Protein AF-A0A1I7KH59-F1 (afdb_monomer_lite)

Structure (mmCIF, N/CA/C/O backbone):
data_AF-A0A1I7KH59-F1
#
_entry.id   AF-A0A1I7KH59-F1
#
loop_
_atom_site.group_PDB
_atom_site.id
_atom_site.type_symbol
_atom_site.label_atom_id
_atom_site.label_alt_id
_atom_site.label_comp_id
_atom_site.label_asym_id
_atom_site.label_entity_id
_atom_site.label_seq_id
_atom_site.pdbx_PDB_ins_code
_atom_site.Cartn_x
_atom_site.Cartn_y
_atom_site.Cartn_z
_atom_site.occupancy
_atom_site.B_iso_or_equiv
_atom_site.auth_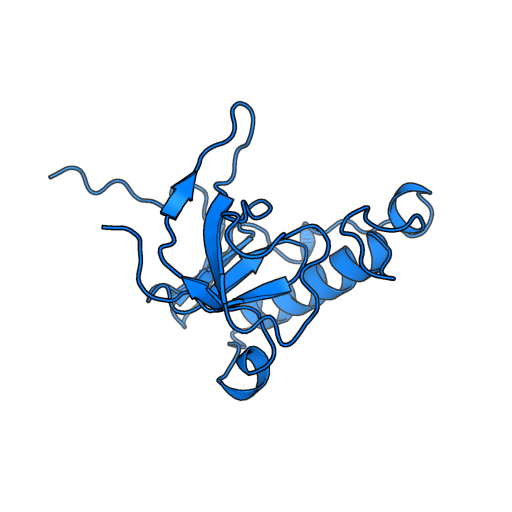seq_id
_atom_site.auth_comp_id
_atom_site.auth_asym_id
_atom_site.auth_atom_id
_atom_site.pdbx_PDB_model_num
ATOM 1 N N . MET A 1 1 ? -24.786 10.070 11.192 1.00 37.62 1 MET A N 1
ATOM 2 C CA . MET A 1 1 ? -23.402 9.566 11.230 1.00 37.62 1 MET A CA 1
ATOM 3 C C . MET A 1 1 ? -22.983 9.495 9.778 1.00 37.62 1 MET A C 1
ATOM 5 O O . MET A 1 1 ? -23.614 8.753 9.042 1.00 37.62 1 MET A O 1
ATOM 9 N N . PHE A 1 2 ? -22.111 10.393 9.323 1.00 35.44 2 PHE A N 1
ATOM 10 C CA . PHE A 1 2 ? -21.611 10.327 7.952 1.00 35.44 2 PHE A CA 1
ATOM 11 C C . PHE A 1 2 ? -20.592 9.189 7.934 1.00 35.44 2 PHE A C 1
ATOM 13 O O . PHE A 1 2 ? -19.529 9.328 8.532 1.00 35.44 2 PHE A O 1
ATOM 20 N N . GLU A 1 3 ? -20.952 8.048 7.349 1.00 43.06 3 GLU A N 1
ATOM 21 C CA . GLU A 1 3 ? -19.954 7.084 6.890 1.00 43.06 3 GLU A CA 1
ATOM 22 C C . GLU A 1 3 ? -19.151 7.808 5.815 1.00 43.06 3 GLU A C 1
ATOM 24 O O . GLU A 1 3 ? -19.610 7.985 4.689 1.00 43.06 3 GLU A O 1
ATOM 29 N N . ILE A 1 4 ? -17.991 8.334 6.198 1.00 56.25 4 ILE A N 1
ATOM 30 C CA . ILE A 1 4 ? -16.982 8.713 5.223 1.00 56.25 4 ILE A CA 1
ATOM 31 C C . ILE A 1 4 ? -16.537 7.385 4.621 1.00 56.25 4 ILE A C 1
ATOM 33 O O . ILE A 1 4 ? -15.899 6.585 5.307 1.00 56.25 4 ILE A O 1
ATOM 37 N N . ASP A 1 5 ? -16.927 7.126 3.375 1.00 68.69 5 ASP A N 1
ATOM 38 C CA . ASP A 1 5 ? -16.369 6.017 2.613 1.00 68.69 5 ASP A CA 1
ATOM 39 C C . ASP A 1 5 ? -14.890 6.351 2.384 1.00 68.69 5 ASP A C 1
ATOM 41 O O . ASP A 1 5 ? -14.518 7.093 1.478 1.00 68.69 5 ASP A O 1
ATOM 45 N N . LEU A 1 6 ? -14.022 5.826 3.253 1.00 66.50 6 LEU A N 1
ATOM 46 C CA . LEU A 1 6 ? -12.568 6.002 3.166 1.00 66.50 6 LEU A CA 1
ATOM 47 C C . LEU A 1 6 ? -12.002 5.510 1.817 1.00 66.50 6 LEU A C 1
ATOM 49 O O . LEU A 1 6 ? -10.843 5.773 1.493 1.00 66.50 6 LEU A O 1
ATOM 53 N N . PHE A 1 7 ? -12.815 4.816 1.016 1.00 69.94 7 PHE A N 1
ATOM 54 C CA . PHE A 1 7 ? -12.447 4.151 -0.219 1.00 69.94 7 PHE A CA 1
ATOM 55 C C . PHE A 1 7 ? -13.235 4.647 -1.438 1.00 69.94 7 PHE A C 1
ATOM 57 O O . PHE A 1 7 ? -13.380 3.890 -2.403 1.00 69.94 7 PHE A O 1
ATOM 64 N N . GLU A 1 8 ? -13.701 5.901 -1.451 1.00 75.00 8 GLU A N 1
ATOM 65 C CA . GLU A 1 8 ? -14.423 6.523 -2.584 1.00 75.00 8 GLU A CA 1
ATOM 66 C C . GLU A 1 8 ? -13.721 6.368 -3.951 1.00 75.00 8 GLU A C 1
ATOM 68 O O . GLU A 1 8 ? -14.360 6.429 -5.002 1.00 75.00 8 GLU A O 1
ATOM 73 N N . HIS A 1 9 ? -12.405 6.143 -3.964 1.00 81.62 9 HIS A N 1
ATOM 74 C CA . HIS A 1 9 ? -11.604 5.975 -5.179 1.00 81.62 9 HIS A CA 1
ATOM 75 C C . HIS A 1 9 ? -11.231 4.523 -5.513 1.00 81.62 9 HIS A C 1
ATOM 77 O O . HIS A 1 9 ? -10.396 4.300 -6.391 1.00 81.62 9 HIS A O 1
ATOM 83 N N . ARG A 1 10 ? -11.815 3.522 -4.839 1.00 90.06 10 ARG A N 1
ATOM 84 C CA . ARG A 1 10 ? -11.551 2.110 -5.160 1.00 90.06 10 ARG A CA 1
ATOM 85 C C . ARG A 1 10 ? -12.045 1.774 -6.568 1.00 90.06 10 ARG A C 1
ATOM 87 O O . ARG A 1 10 ? -13.165 2.103 -6.948 1.00 90.06 10 ARG A O 1
ATOM 94 N N . LEU A 1 11 ? -11.215 1.072 -7.327 1.00 93.62 11 LEU A N 1
ATOM 95 C CA . LEU A 1 11 ? -11.540 0.577 -8.664 1.00 93.62 11 LEU A CA 1
ATOM 96 C C . LEU A 1 11 ? -12.188 -0.809 -8.609 1.00 93.62 11 LEU A C 1
AT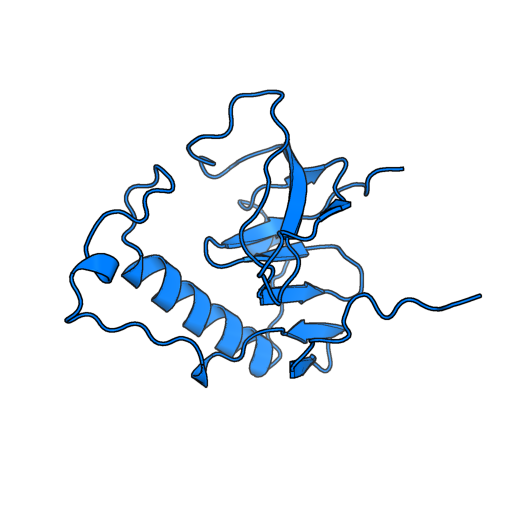OM 98 O O . LEU A 1 11 ? -13.030 -1.134 -9.443 1.00 93.62 11 LEU A O 1
ATOM 102 N N . LYS A 1 12 ? -11.793 -1.634 -7.633 1.00 95.06 12 LYS A N 1
ATOM 103 C CA . LYS A 1 12 ? -12.290 -3.004 -7.464 1.00 95.06 12 LYS A CA 1
ATOM 104 C C . LYS A 1 12 ? -12.220 -3.423 -5.997 1.00 95.06 12 LYS A C 1
ATOM 106 O O . LYS A 1 12 ? -11.253 -3.103 -5.314 1.00 95.06 12 LYS A O 1
ATOM 111 N N . THR A 1 13 ? -13.212 -4.190 -5.551 1.00 95.88 13 THR A N 1
ATOM 112 C CA . THR A 1 13 ? -13.127 -4.993 -4.325 1.00 95.88 13 THR A CA 1
ATOM 113 C C . THR A 1 13 ? -13.124 -6.465 -4.718 1.00 95.88 13 THR A C 1
ATOM 115 O O . THR A 1 13 ? -13.958 -6.894 -5.519 1.00 95.88 13 THR A O 1
ATOM 118 N N . THR A 1 14 ? -12.156 -7.233 -4.224 1.00 95.88 14 THR A N 1
ATOM 119 C CA . THR A 1 14 ? -12.065 -8.674 -4.499 1.00 95.88 14 THR A CA 1
ATOM 120 C C . THR A 1 14 ? -13.037 -9.453 -3.611 1.00 95.88 14 THR A C 1
ATOM 122 O O . THR A 1 14 ? -13.512 -8.948 -2.598 1.00 95.88 14 THR A O 1
ATOM 125 N N . ALA A 1 15 ? -13.312 -10.717 -3.949 1.00 94.38 15 ALA A N 1
ATOM 126 C CA . ALA A 1 15 ? -14.175 -11.579 -3.133 1.00 94.38 15 ALA A CA 1
ATOM 127 C C . ALA A 1 15 ? -13.630 -11.843 -1.714 1.00 94.38 15 ALA A C 1
ATOM 129 O O . ALA A 1 15 ? -14.361 -12.346 -0.868 1.00 94.38 15 ALA A O 1
ATOM 130 N N . ARG A 1 16 ? -12.351 -11.529 -1.470 1.00 93.81 16 ARG A N 1
ATOM 131 C CA . ARG A 1 16 ? -11.694 -11.656 -0.166 1.00 93.81 16 ARG A CA 1
ATOM 132 C C . ARG A 1 16 ? -11.635 -10.347 0.624 1.00 93.81 16 ARG A C 1
ATOM 134 O O . ARG A 1 16 ? -11.016 -10.350 1.668 1.00 93.81 16 ARG A O 1
ATOM 141 N N . GLY A 1 17 ? -12.219 -9.253 0.127 1.00 94.44 17 GLY A N 1
ATOM 142 C CA . GLY A 1 17 ? -12.204 -7.968 0.838 1.00 94.44 17 GLY A CA 1
ATOM 143 C C . GLY A 1 17 ? -11.030 -7.050 0.488 1.00 94.44 17 GLY A C 1
ATOM 144 O O . GLY A 1 17 ? -10.899 -5.977 1.056 1.00 94.44 17 GLY A O 1
ATOM 145 N N . VAL A 1 18 ? -10.193 -7.387 -0.503 1.00 96.19 18 VAL A N 1
ATOM 146 C CA . VAL A 1 18 ? -9.118 -6.469 -0.927 1.00 96.19 18 VAL A CA 1
ATOM 147 C C . VAL A 1 18 ? -9.701 -5.317 -1.730 1.00 96.19 18 VAL A C 1
ATOM 149 O O . VAL A 1 18 ? -10.292 -5.540 -2.790 1.00 96.19 18 VAL A O 1
ATOM 152 N N . HIS A 1 19 ? -9.463 -4.090 -1.282 1.00 95.88 19 HIS A N 1
ATOM 153 C CA . HIS A 1 19 ? -9.763 -2.868 -2.015 1.00 95.88 19 HIS A CA 1
ATOM 154 C C . HIS A 1 19 ? -8.563 -2.467 -2.878 1.00 95.88 19 HIS A C 1
ATOM 156 O O . HIS A 1 19 ? -7.479 -2.192 -2.367 1.00 95.88 19 HIS A O 1
ATOM 162 N N . LEU A 1 20 ? -8.758 -2.423 -4.196 1.00 96.56 20 LEU A N 1
ATOM 163 C CA . LEU A 1 20 ? -7.750 -2.025 -5.178 1.00 96.56 20 LEU A CA 1
ATOM 164 C C . LEU A 1 20 ? -8.033 -0.608 -5.678 1.00 96.56 20 LEU A C 1
ATOM 166 O O . LEU A 1 20 ? -9.131 -0.324 -6.161 1.00 96.56 20 LEU A O 1
ATOM 170 N N . PHE A 1 21 ? -7.024 0.258 -5.621 1.00 95.38 21 PHE A N 1
ATOM 171 C CA . PHE A 1 21 ? -7.056 1.638 -6.132 1.00 95.38 21 PHE A CA 1
ATOM 172 C C . PHE A 1 21 ? -6.278 1.797 -7.444 1.00 95.38 21 PHE A C 1
ATOM 174 O O . PHE A 1 21 ? -6.282 2.866 -8.049 1.00 95.38 21 PHE A O 1
ATOM 181 N N . MET A 1 22 ? -5.611 0.727 -7.876 1.00 95.00 22 MET A N 1
ATOM 182 C CA . MET A 1 22 ? -4.948 0.594 -9.166 1.00 95.00 22 MET A CA 1
ATOM 183 C C . MET A 1 22 ? -5.062 -0.859 -9.626 1.00 95.00 22 MET A C 1
ATOM 185 O O . MET A 1 22 ? -4.932 -1.779 -8.819 1.00 95.00 22 MET A O 1
ATOM 189 N N . LEU A 1 23 ? -5.286 -1.066 -10.920 1.00 96.06 23 LEU A N 1
ATOM 190 C CA . LEU A 1 23 ? -5.286 -2.383 -11.552 1.00 96.06 23 LEU A CA 1
ATOM 191 C C . LEU A 1 23 ? -3.929 -2.664 -12.210 1.00 96.06 23 LEU A C 1
ATOM 193 O O . LEU A 1 23 ? -3.224 -1.761 -12.664 1.00 96.06 23 LEU A O 1
ATOM 197 N N . ALA A 1 24 ? -3.561 -3.934 -12.338 1.00 95.06 24 ALA A N 1
ATOM 198 C CA . ALA A 1 24 ? -2.308 -4.374 -12.942 1.00 95.06 24 ALA A CA 1
ATOM 199 C C . ALA A 1 24 ? -2.144 -3.883 -14.388 1.00 95.06 24 ALA A C 1
ATOM 201 O O . ALA A 1 24 ? -1.029 -3.592 -14.825 1.00 95.06 24 ALA A O 1
ATOM 202 N N . GLY A 1 25 ? -3.249 -3.763 -15.132 1.00 92.56 25 GLY A N 1
ATOM 203 C CA . GLY A 1 25 ? -3.262 -3.213 -16.492 1.00 92.56 25 GLY A CA 1
ATOM 204 C C . GLY A 1 25 ? -2.904 -1.723 -16.571 1.00 92.56 25 GLY A C 1
ATOM 205 O O . GLY A 1 25 ? -2.497 -1.248 -17.631 1.00 92.56 25 GLY A O 1
ATOM 206 N N . GLU A 1 26 ? -3.015 -0.990 -15.462 1.00 91.25 26 GLU A N 1
ATOM 207 C CA . GLU A 1 26 ? -2.702 0.441 -15.377 1.00 91.25 26 GLU A CA 1
ATOM 208 C C . GLU A 1 26 ? -1.229 0.700 -15.036 1.00 91.25 26 GLU A C 1
ATOM 210 O O . GLU A 1 26 ? -0.715 1.793 -15.287 1.00 91.25 26 GLU A O 1
ATOM 215 N N . VAL A 1 27 ? -0.517 -0.311 -14.527 1.00 89.56 27 VAL A N 1
ATOM 216 C CA . VAL A 1 27 ? 0.905 -0.205 -14.191 1.00 89.56 27 VAL A CA 1
ATOM 217 C C . VAL A 1 27 ? 1.748 -0.197 -15.467 1.00 89.56 27 VAL A C 1
ATOM 219 O O . VAL A 1 27 ? 2.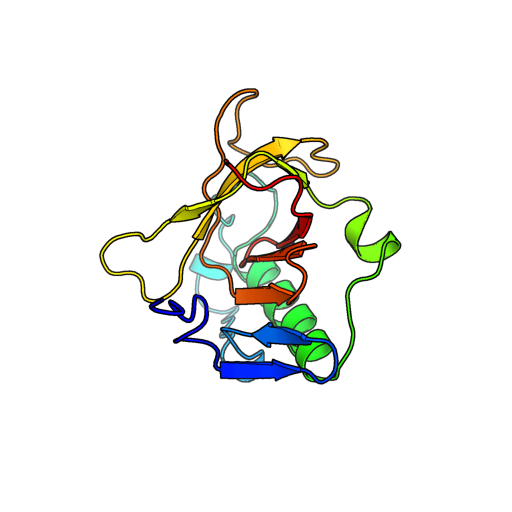066 -1.237 -16.055 1.00 89.56 27 VAL A O 1
ATOM 222 N N . ARG A 1 28 ? 2.148 1.001 -15.897 1.00 80.88 28 ARG A N 1
ATOM 223 C CA . ARG A 1 28 ? 3.015 1.203 -17.062 1.00 80.88 28 ARG A CA 1
ATOM 224 C C . ARG A 1 28 ? 4.481 1.281 -16.640 1.00 80.88 28 ARG A C 1
ATOM 226 O O . ARG A 1 28 ? 4.972 2.350 -16.297 1.00 80.88 28 ARG A O 1
ATOM 233 N N . ALA A 1 29 ? 5.187 0.155 -16.710 1.00 71.25 29 ALA A N 1
ATOM 234 C CA . ALA A 1 29 ? 6.649 0.145 -16.715 1.00 71.25 29 ALA A CA 1
ATOM 235 C C . ALA A 1 29 ? 7.141 0.234 -18.164 1.00 71.25 29 ALA A C 1
ATOM 237 O O . ALA A 1 29 ? 6.784 -0.619 -18.977 1.00 71.25 29 ALA A O 1
ATOM 238 N N . ASP A 1 30 ? 7.966 1.230 -18.484 1.00 72.25 30 ASP A N 1
ATOM 239 C CA . ASP A 1 30 ? 8.609 1.324 -19.797 1.00 72.25 30 ASP A CA 1
ATOM 240 C C . ASP A 1 30 ? 10.128 1.167 -19.648 1.00 72.25 30 ASP A C 1
ATOM 242 O O . ASP A 1 30 ? 10.813 2.128 -19.308 1.00 72.25 30 ASP A O 1
ATOM 246 N N . PRO A 1 31 ? 10.706 -0.012 -19.922 1.00 67.75 31 PRO A N 1
ATOM 247 C CA . PRO A 1 31 ? 12.141 -0.225 -19.748 1.00 67.75 31 PRO A CA 1
ATOM 248 C C . PRO A 1 31 ? 13.018 0.687 -20.628 1.00 67.75 31 PRO A C 1
ATOM 250 O O . PRO A 1 31 ? 14.218 0.806 -20.366 1.00 67.75 31 PRO A O 1
ATOM 253 N N . ALA A 1 32 ? 12.459 1.347 -21.651 1.00 71.88 32 ALA A N 1
ATOM 254 C CA . ALA A 1 32 ? 13.187 2.301 -22.480 1.00 71.88 32 ALA A CA 1
ATOM 255 C C . ALA A 1 32 ? 13.385 3.670 -21.797 1.00 71.88 32 ALA A C 1
ATOM 257 O O . ALA A 1 32 ? 14.358 4.372 -22.098 1.00 71.88 32 ALA A O 1
ATOM 258 N N . ILE A 1 33 ? 12.517 4.061 -20.855 1.00 72.75 33 ILE A N 1
ATOM 259 C CA . ILE A 1 33 ? 12.604 5.368 -20.189 1.00 72.75 33 ILE A CA 1
ATOM 260 C C . ILE A 1 33 ? 13.662 5.320 -19.075 1.00 72.75 33 ILE A C 1
ATOM 262 O O . ILE A 1 33 ? 13.656 4.452 -18.203 1.00 72.75 33 ILE A O 1
ATOM 266 N N . ARG A 1 34 ? 14.578 6.302 -19.082 1.00 71.50 34 ARG A N 1
ATOM 267 C CA . ARG A 1 34 ? 15.703 6.412 -18.130 1.00 71.50 34 ARG A CA 1
ATOM 268 C C . ARG A 1 34 ? 15.267 6.350 -16.661 1.00 71.50 34 ARG A C 1
ATOM 270 O O . ARG A 1 34 ? 15.905 5.645 -15.892 1.00 71.50 34 ARG A O 1
ATOM 277 N N . TYR A 1 35 ? 14.158 7.003 -16.314 1.00 72.56 35 TYR A N 1
ATOM 278 C CA . TYR A 1 35 ? 13.585 7.001 -14.963 1.00 72.56 35 TYR A CA 1
ATOM 279 C C . TYR A 1 35 ? 13.424 5.591 -14.368 1.00 72.56 35 TYR A C 1
ATOM 281 O O . TYR A 1 35 ? 13.650 5.398 -13.181 1.00 72.56 35 TYR A O 1
ATOM 289 N N . TRP A 1 36 ? 13.092 4.586 -15.184 1.00 74.94 36 TRP A N 1
ATOM 290 C CA . TRP A 1 36 ? 12.896 3.215 -14.702 1.00 74.94 36 TRP A CA 1
ATOM 291 C C . TRP A 1 36 ? 14.185 2.428 -14.501 1.00 74.94 36 TRP A C 1
ATOM 293 O O . TRP A 1 36 ? 14.126 1.333 -13.953 1.00 74.94 36 TRP A O 1
ATOM 303 N N . ARG A 1 37 ? 15.321 2.953 -14.965 1.00 72.25 37 ARG A N 1
ATOM 304 C CA . ARG A 1 37 ? 16.646 2.331 -14.836 1.00 72.25 37 ARG A CA 1
ATOM 305 C C . ARG A 1 37 ? 17.482 2.973 -13.738 1.00 72.25 37 ARG A C 1
ATOM 307 O O . ARG A 1 37 ? 18.395 2.331 -13.231 1.00 72.25 37 ARG A O 1
ATOM 314 N N . ASP A 1 38 ? 17.173 4.215 -13.382 1.00 74.94 38 ASP A N 1
ATOM 315 C CA . ASP A 1 38 ? 17.826 4.889 -12.270 1.00 74.94 38 ASP A CA 1
ATOM 316 C C . ASP A 1 38 ? 17.326 4.290 -10.933 1.00 74.94 38 ASP A C 1
ATOM 318 O O . ASP A 1 38 ? 16.193 3.786 -10.856 1.00 74.94 38 ASP A O 1
ATOM 322 N N . PRO A 1 39 ? 18.158 4.307 -9.872 1.00 75.81 39 PRO A N 1
ATOM 323 C CA . PRO A 1 39 ? 17.725 3.922 -8.534 1.00 75.81 39 PRO A CA 1
ATOM 324 C C . PRO A 1 39 ? 16.448 4.670 -8.149 1.00 75.81 39 PRO A C 1
ATOM 326 O O . PRO A 1 39 ? 16.330 5.868 -8.412 1.00 75.81 39 PRO A O 1
ATOM 329 N N . SER A 1 40 ? 15.498 3.991 -7.505 1.00 70.94 40 SER A N 1
ATOM 330 C CA . SER A 1 40 ? 14.164 4.554 -7.237 1.00 70.94 40 SER A CA 1
ATOM 331 C C . SER A 1 40 ? 14.162 5.764 -6.292 1.00 70.94 40 SER A C 1
ATOM 333 O O . SER A 1 40 ? 13.115 6.375 -6.077 1.00 70.94 40 SER A O 1
ATOM 335 N N . GLY A 1 41 ? 15.319 6.115 -5.720 1.00 66.75 41 GLY A N 1
ATOM 336 C CA . GLY A 1 41 ? 15.474 7.180 -4.733 1.00 66.75 41 GLY A CA 1
ATOM 337 C C . GLY A 1 41 ? 15.021 6.771 -3.331 1.00 66.75 41 GLY A C 1
ATOM 338 O O . GLY A 1 41 ? 15.220 7.527 -2.388 1.00 66.75 41 GLY A O 1
ATOM 339 N N . ASN A 1 42 ? 14.492 5.555 -3.167 1.00 65.12 42 ASN A N 1
ATOM 340 C CA . ASN A 1 42 ? 14.008 5.017 -1.894 1.00 65.12 42 ASN A CA 1
ATOM 341 C C . ASN A 1 42 ? 15.131 4.367 -1.066 1.00 65.12 42 ASN A C 1
ATOM 343 O O . ASN A 1 42 ? 14.849 3.474 -0.278 1.00 65.12 42 ASN A O 1
ATOM 347 N N . GLY A 1 43 ? 16.394 4.724 -1.337 1.00 63.12 43 GLY A N 1
ATOM 348 C CA . GLY A 1 43 ? 17.621 4.206 -0.714 1.00 63.12 43 GLY A CA 1
ATOM 349 C C . GLY A 1 43 ? 17.815 2.682 -0.736 1.00 63.12 43 GLY A C 1
ATOM 350 O O . GLY A 1 43 ? 18.678 2.177 -0.028 1.00 63.12 43 GLY A O 1
ATOM 351 N N . ASN A 1 44 ? 17.043 1.945 -1.541 1.00 66.81 44 ASN A N 1
ATOM 352 C CA . ASN A 1 44 ? 17.271 0.528 -1.815 1.00 66.81 44 ASN A CA 1
ATOM 353 C C . ASN A 1 44 ? 18.117 0.381 -3.097 1.00 66.81 44 ASN A C 1
ATOM 355 O O . ASN A 1 44 ? 18.232 1.313 -3.894 1.00 66.81 44 ASN A O 1
ATOM 359 N N . SER A 1 45 ? 18.698 -0.795 -3.340 1.00 73.38 45 SER A N 1
ATOM 360 C CA . SER A 1 45 ? 19.439 -1.069 -4.587 1.00 73.38 45 SER A CA 1
ATOM 361 C C . SER A 1 45 ? 18.527 -1.317 -5.801 1.00 73.38 45 SER A C 1
ATOM 363 O O . SER A 1 45 ? 18.980 -1.881 -6.796 1.00 73.38 45 SER A O 1
ATOM 365 N N . ARG A 1 46 ? 17.235 -0.966 -5.723 1.00 81.94 46 ARG A N 1
ATOM 366 C CA . ARG A 1 46 ? 16.244 -1.272 -6.759 1.00 81.94 46 ARG A CA 1
ATOM 367 C C . ARG A 1 46 ? 16.028 -0.088 -7.686 1.00 81.94 46 ARG A C 1
ATOM 369 O O . ARG A 1 46 ? 16.094 1.076 -7.291 1.00 81.94 46 ARG A O 1
ATOM 376 N N . THR A 1 47 ? 15.695 -0.406 -8.929 1.00 86.31 47 THR A N 1
ATOM 377 C CA . THR A 1 47 ? 15.241 0.594 -9.891 1.00 86.31 47 THR A CA 1
ATOM 378 C C . THR A 1 47 ? 13.737 0.826 -9.756 1.00 86.31 47 THR A C 1
ATOM 380 O O . THR A 1 47 ? 12.997 -0.047 -9.289 1.00 86.31 47 THR A O 1
ATOM 383 N N . ALA A 1 48 ? 13.246 1.978 -10.220 1.00 83.44 48 ALA A N 1
ATOM 384 C CA . ALA A 1 48 ? 11.801 2.207 -10.288 1.00 83.44 48 ALA A CA 1
ATOM 385 C C . ALA A 1 48 ? 11.098 1.178 -11.203 1.00 83.44 48 ALA A C 1
ATOM 387 O O . ALA A 1 48 ? 9.934 0.840 -10.983 1.00 83.44 48 ALA A O 1
ATOM 388 N N . GLY A 1 49 ? 11.794 0.655 -12.222 1.00 86.50 49 GLY A N 1
ATOM 389 C CA . GLY A 1 49 ? 11.270 -0.384 -13.109 1.00 86.50 49 GLY A CA 1
ATOM 390 C C . GLY A 1 49 ? 11.061 -1.725 -12.406 1.00 86.50 49 GLY A C 1
ATOM 391 O O . GLY A 1 49 ? 10.077 -2.413 -12.684 1.00 86.50 49 GLY A O 1
ATOM 392 N N . ASP A 1 50 ? 11.938 -2.086 -11.468 1.00 87.75 50 ASP A N 1
ATOM 393 C CA . ASP A 1 50 ? 11.771 -3.296 -10.654 1.00 87.75 50 ASP A CA 1
ATOM 394 C C . ASP A 1 50 ? 10.585 -3.164 -9.695 1.00 87.75 50 ASP A C 1
ATOM 396 O O . ASP A 1 50 ? 9.809 -4.107 -9.550 1.00 87.75 50 ASP A O 1
ATOM 400 N N . GLU A 1 51 ? 10.415 -1.993 -9.074 1.00 88.19 51 GLU A N 1
ATOM 401 C CA . GLU A 1 51 ? 9.269 -1.699 -8.202 1.00 88.19 51 GLU A CA 1
ATOM 402 C C . GLU A 1 51 ? 7.940 -1.789 -8.973 1.00 88.19 51 GLU A C 1
ATOM 404 O O . GLU A 1 51 ? 7.007 -2.447 -8.518 1.00 88.19 51 GLU A O 1
ATOM 409 N N . MET A 1 52 ? 7.861 -1.220 -10.183 1.00 89.94 52 MET A N 1
ATOM 410 C CA . MET A 1 52 ? 6.663 -1.344 -11.029 1.00 89.94 52 MET A CA 1
ATOM 411 C C . MET A 1 52 ? 6.371 -2.775 -11.460 1.00 89.94 52 MET A C 1
ATOM 413 O O . MET A 1 52 ? 5.208 -3.163 -11.553 1.00 89.94 52 MET A O 1
ATOM 417 N N . ARG A 1 53 ? 7.405 -3.562 -11.767 1.00 91.12 53 ARG A N 1
ATOM 418 C CA . ARG A 1 53 ? 7.221 -4.954 -12.189 1.00 91.12 53 ARG A CA 1
ATOM 419 C C . ARG A 1 53 ? 6.617 -5.789 -11.065 1.00 91.12 53 ARG A C 1
ATOM 421 O O . ARG A 1 53 ? 5.665 -6.526 -11.310 1.00 91.12 53 ARG A O 1
ATOM 428 N N . ASP A 1 54 ? 7.141 -5.636 -9.851 1.00 92.44 54 ASP A N 1
ATOM 429 C CA . ASP A 1 54 ? 6.600 -6.296 -8.663 1.00 92.44 54 ASP A CA 1
ATOM 430 C C . ASP A 1 54 ? 5.192 -5.805 -8.343 1.00 92.44 54 ASP A C 1
ATOM 432 O O . ASP A 1 54 ? 4.308 -6.619 -8.107 1.00 92.44 54 ASP A O 1
ATOM 436 N N . LEU A 1 55 ? 4.959 -4.490 -8.385 1.00 94.25 55 LEU A N 1
ATOM 437 C CA . LEU A 1 55 ? 3.629 -3.920 -8.200 1.00 94.25 55 LEU A CA 1
ATOM 438 C C . LEU A 1 55 ? 2.622 -4.525 -9.183 1.00 94.25 55 LEU A C 1
ATOM 440 O O . LEU A 1 55 ? 1.576 -5.002 -8.759 1.00 94.25 55 LEU A O 1
ATOM 444 N N . ARG A 1 56 ? 2.948 -4.559 -10.479 1.00 95.94 56 ARG A N 1
ATOM 445 C CA . ARG A 1 56 ? 2.074 -5.142 -11.503 1.00 95.94 56 ARG A CA 1
ATOM 446 C C . ARG A 1 56 ? 1.779 -6.614 -11.229 1.00 95.94 56 ARG A C 1
ATOM 448 O O . ARG A 1 56 ? 0.634 -7.031 -11.373 1.00 95.94 56 ARG A O 1
ATOM 455 N N . ARG A 1 57 ? 2.800 -7.397 -10.862 1.00 96.06 57 ARG A N 1
ATOM 456 C CA . ARG A 1 57 ? 2.633 -8.817 -10.525 1.00 96.06 57 ARG A CA 1
ATOM 457 C C . ARG A 1 57 ? 1.704 -8.988 -9.328 1.00 96.06 57 ARG A C 1
ATOM 459 O O . ARG A 1 57 ? 0.801 -9.814 -9.379 1.00 96.06 57 ARG A O 1
ATOM 466 N N . ASP A 1 58 ? 1.927 -8.219 -8.272 1.00 97.06 58 ASP A N 1
ATOM 467 C CA . ASP A 1 58 ? 1.195 -8.386 -7.023 1.00 97.06 58 ASP A CA 1
ATOM 468 C C . ASP A 1 58 ? -0.259 -7.910 -7.175 1.00 97.06 58 ASP A C 1
ATOM 470 O O . ASP A 1 58 ? -1.164 -8.611 -6.735 1.00 97.06 58 ASP A O 1
ATOM 474 N N . L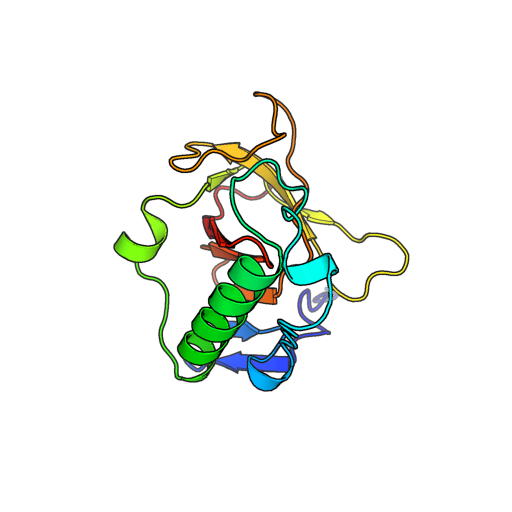EU A 1 59 ? -0.512 -6.817 -7.909 1.00 97.38 59 LEU A N 1
ATOM 475 C CA . LEU A 1 59 ? -1.874 -6.405 -8.274 1.00 97.38 59 LEU A CA 1
ATOM 476 C C . LEU A 1 59 ? -2.588 -7.463 -9.122 1.00 97.38 59 LEU A C 1
ATOM 478 O O . LEU A 1 59 ? -3.738 -7.769 -8.837 1.00 97.38 59 LEU A O 1
ATOM 482 N N . ALA A 1 60 ? -1.913 -8.080 -10.100 1.00 97.44 60 ALA A N 1
ATOM 483 C CA . ALA A 1 60 ? -2.525 -9.127 -10.921 1.00 97.44 60 ALA A CA 1
ATOM 484 C C . ALA A 1 60 ? -2.933 -10.343 -10.073 1.00 97.44 60 ALA A C 1
ATOM 486 O O . ALA A 1 60 ? -4.046 -10.844 -10.197 1.00 97.44 60 ALA A O 1
ATOM 487 N N . ARG A 1 61 ? -2.064 -10.770 -9.146 1.00 97.44 61 ARG A N 1
ATOM 488 C CA . ARG A 1 61 ? -2.376 -11.849 -8.195 1.00 97.44 61 ARG A CA 1
ATOM 489 C C . ARG A 1 61 ? -3.593 -11.497 -7.334 1.00 97.44 61 ARG A C 1
ATOM 491 O O . ARG A 1 61 ? -4.498 -12.317 -7.205 1.00 97.44 61 ARG A O 1
ATOM 498 N N . LEU A 1 62 ? -3.627 -10.290 -6.766 1.00 97.62 62 LEU A N 1
ATOM 499 C CA . LEU A 1 62 ? -4.759 -9.816 -5.961 1.00 97.62 62 LEU A CA 1
ATOM 500 C C . LEU A 1 62 ? -6.052 -9.760 -6.791 1.00 97.62 62 LEU A C 1
ATOM 502 O O . LEU A 1 62 ? -7.110 -10.177 -6.323 1.00 97.62 62 LEU A O 1
ATOM 506 N N . GLU A 1 63 ? -5.978 -9.296 -8.041 1.00 97.06 63 GLU A N 1
ATOM 507 C CA . GLU A 1 63 ? -7.114 -9.272 -8.964 1.00 97.06 63 GLU A CA 1
ATOM 508 C C . GLU A 1 63 ? -7.678 -10.665 -9.262 1.00 97.06 63 GLU A C 1
ATOM 510 O O . GLU A 1 63 ? -8.902 -10.782 -9.396 1.00 97.06 63 GLU A O 1
ATOM 515 N N . ASP A 1 64 ? -6.806 -11.675 -9.315 1.00 96.88 64 ASP A N 1
ATOM 516 C CA . ASP A 1 64 ? -7.126 -13.096 -9.494 1.00 96.88 64 ASP A CA 1
ATOM 517 C C . ASP A 1 64 ? -7.571 -13.786 -8.186 1.00 96.88 64 ASP A C 1
ATOM 519 O O . ASP A 1 64 ? -7.917 -14.968 -8.181 1.00 96.88 64 ASP A O 1
ATOM 523 N N . GLY A 1 65 ? -7.603 -13.055 -7.067 1.00 95.00 65 GLY A N 1
ATOM 524 C CA . GLY A 1 65 ? -8.098 -13.534 -5.775 1.00 95.00 65 GLY A CA 1
ATOM 525 C C . GLY 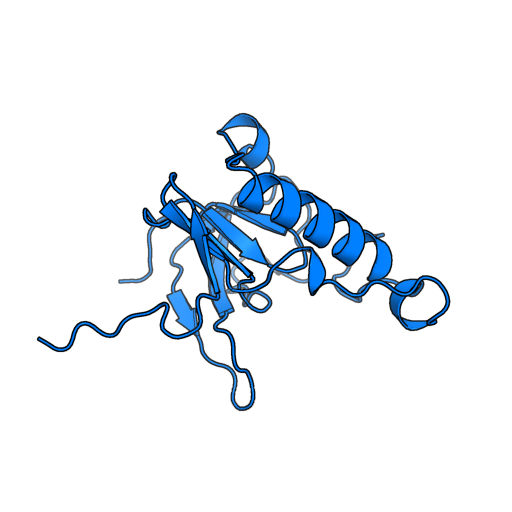A 1 65 ? -7.045 -14.182 -4.875 1.00 95.00 65 GLY A C 1
ATOM 526 O O . GLY A 1 65 ? -7.407 -14.728 -3.828 1.00 95.00 65 GLY A O 1
ATOM 527 N N . TRP A 1 66 ? -5.759 -14.115 -5.238 1.00 96.00 66 TRP A N 1
ATOM 528 C CA . TRP A 1 66 ? -4.689 -14.380 -4.275 1.00 96.00 66 TRP A CA 1
ATOM 529 C C . TRP A 1 66 ? -4.723 -13.334 -3.154 1.00 96.00 66 TRP A C 1
ATOM 531 O O . TRP A 1 66 ? -5.171 -12.203 -3.340 1.00 96.00 66 TRP A O 1
ATOM 541 N N . TRP A 1 67 ? -4.249 -13.735 -1.982 1.00 93.50 67 TRP A N 1
ATOM 542 C CA . TRP A 1 67 ? -4.191 -12.927 -0.776 1.00 93.50 67 TRP A CA 1
ATOM 543 C C . TRP A 1 67 ? -2.854 -13.196 -0.082 1.00 93.50 67 TRP A C 1
ATOM 545 O O . TRP A 1 67 ? -2.508 -14.375 0.026 1.00 93.50 67 TRP A O 1
ATOM 555 N N . PRO A 1 68 ? -2.122 -12.160 0.367 1.00 93.75 68 PRO A N 1
ATOM 556 C CA . PRO A 1 68 ? -0.858 -12.346 1.066 1.00 93.75 68 PRO A CA 1
ATOM 557 C C . PRO A 1 68 ? -1.107 -13.002 2.425 1.00 93.75 68 PRO A C 1
ATOM 559 O O . PRO A 1 68 ? -1.842 -12.467 3.257 1.00 93.75 68 PRO A O 1
ATOM 562 N N . ASP A 1 69 ? -0.543 -14.186 2.628 1.00 91.94 69 ASP A N 1
ATOM 563 C CA . ASP A 1 69 ? -0.656 -14.901 3.896 1.00 91.94 69 ASP A CA 1
ATOM 564 C C . ASP A 1 69 ? 0.396 -14.437 4.921 1.00 91.94 69 ASP A C 1
ATOM 566 O O . ASP A 1 69 ? 1.124 -13.462 4.720 1.00 91.94 69 ASP A O 1
ATOM 570 N N . GLU A 1 70 ? 0.447 -15.106 6.074 1.00 89.12 70 GLU A N 1
ATOM 571 C CA . GLU A 1 70 ? 1.409 -14.780 7.129 1.00 89.12 70 GLU A CA 1
ATOM 572 C C . GLU A 1 70 ? 2.868 -14.944 6.680 1.00 89.12 70 GLU A C 1
ATOM 574 O O . GLU A 1 70 ? 3.722 -14.202 7.162 1.00 89.12 70 GLU A O 1
ATOM 579 N N . GLU A 1 71 ? 3.160 -15.872 5.763 1.00 90.06 71 GLU A N 1
ATOM 580 C CA . GLU A 1 71 ? 4.508 -16.101 5.234 1.00 90.06 71 GLU A CA 1
ATOM 581 C C . GLU A 1 71 ? 4.896 -14.977 4.266 1.00 90.06 71 GLU A C 1
ATOM 583 O O . GLU A 1 71 ? 5.968 -14.387 4.407 1.00 90.06 71 GLU A O 1
ATOM 588 N N . ASP A 1 72 ? 3.988 -14.592 3.361 1.00 90.50 72 ASP A N 1
ATOM 589 C CA . ASP A 1 72 ? 4.170 -13.446 2.460 1.00 90.50 72 ASP A CA 1
ATOM 590 C C . ASP A 1 72 ? 4.412 -12.127 3.230 1.00 90.50 72 ASP A C 1
ATOM 592 O O . ASP A 1 72 ? 5.094 -11.219 2.739 1.00 90.50 72 ASP A O 1
ATOM 596 N N . LEU A 1 73 ? 3.839 -12.007 4.434 1.00 91.62 73 LEU A N 1
ATOM 597 C CA . LEU A 1 73 ? 3.901 -10.816 5.285 1.00 91.62 73 LEU A CA 1
ATOM 598 C C . LEU A 1 73 ? 4.930 -10.914 6.426 1.00 91.62 73 LEU A C 1
ATOM 600 O O . LEU A 1 73 ? 5.086 -9.948 7.180 1.00 91.62 73 LEU A O 1
ATOM 604 N N . ALA A 1 74 ? 5.639 -12.032 6.585 1.00 88.25 74 ALA A N 1
ATOM 605 C CA . ALA A 1 74 ? 6.544 -12.241 7.719 1.00 88.25 74 ALA A CA 1
ATOM 606 C C . ALA A 1 74 ? 7.687 -11.212 7.751 1.00 88.25 74 ALA A C 1
ATOM 608 O O . ALA A 1 74 ? 8.009 -10.669 8.809 1.00 88.25 74 ALA A O 1
ATOM 609 N N . ASP A 1 75 ? 8.232 -10.897 6.574 1.00 84.00 75 ASP A N 1
ATOM 610 C CA . ASP A 1 75 ? 9.407 -10.036 6.408 1.00 84.00 75 ASP A CA 1
ATOM 611 C C . ASP A 1 75 ? 9.063 -8.600 5.971 1.00 84.00 75 ASP A C 1
ATOM 613 O O . ASP A 1 75 ? 9.947 -7.814 5.605 1.00 84.00 75 ASP A O 1
ATOM 617 N N . VAL A 1 76 ? 7.778 -8.231 5.975 1.00 87.88 76 VAL A N 1
ATOM 618 C CA . VAL A 1 76 ? 7.360 -6.876 5.592 1.00 87.88 76 VAL A CA 1
ATOM 619 C C . VAL A 1 76 ? 7.289 -5.960 6.818 1.00 87.88 76 VAL A C 1
ATOM 621 O O . VAL A 1 76 ? 6.958 -6.419 7.913 1.00 87.88 76 VAL A O 1
ATOM 624 N N . PRO A 1 77 ? 7.578 -4.654 6.676 1.00 87.81 77 PRO A N 1
ATOM 625 C CA . PRO A 1 77 ? 7.542 -3.733 7.806 1.00 87.81 77 PRO A CA 1
ATOM 626 C C . PRO A 1 77 ? 6.151 -3.637 8.433 1.00 87.81 77 PRO A C 1
ATOM 628 O O . PRO A 1 77 ? 5.141 -3.617 7.723 1.00 87.81 77 PRO A O 1
ATOM 631 N N . ILE A 1 78 ? 6.106 -3.501 9.758 1.00 90.75 78 ILE A N 1
ATOM 632 C CA . ILE A 1 78 ? 4.875 -3.219 10.496 1.00 90.75 78 ILE A CA 1
ATOM 633 C C . ILE A 1 78 ? 4.763 -1.707 10.689 1.00 90.75 78 ILE A C 1
ATOM 635 O O . ILE A 1 78 ? 5.687 -1.084 11.202 1.00 90.75 78 ILE A O 1
ATOM 639 N N . LEU A 1 79 ? 3.633 -1.114 10.319 1.00 91.56 79 LEU A N 1
ATOM 640 C CA . LEU A 1 79 ? 3.316 0.288 10.562 1.00 91.56 79 LEU A CA 1
ATOM 641 C C . LEU A 1 79 ? 2.438 0.389 11.818 1.00 91.56 79 LEU A C 1
ATOM 643 O O . LEU A 1 79 ? 1.257 0.043 11.784 1.00 91.56 79 LEU A O 1
ATOM 647 N N . LYS A 1 80 ? 3.023 0.801 12.946 1.00 91.19 80 LYS A N 1
ATOM 648 C CA . LYS A 1 80 ? 2.299 1.034 14.206 1.00 91.19 80 LYS A CA 1
ATOM 649 C C . LYS A 1 80 ? 1.789 2.467 14.282 1.00 91.19 80 LYS A C 1
ATOM 651 O O . LYS A 1 80 ? 2.297 3.342 13.585 1.00 91.19 80 LYS A O 1
ATOM 656 N N . ASP A 1 81 ? 0.794 2.686 15.138 1.00 92.31 81 ASP A N 1
ATOM 657 C CA . ASP A 1 81 ? 0.209 4.002 15.413 1.00 92.31 81 ASP A CA 1
ATOM 658 C C . ASP A 1 81 ? -0.149 4.740 14.119 1.00 92.31 81 ASP A C 1
ATOM 660 O O . ASP A 1 81 ? 0.139 5.930 13.932 1.00 92.31 81 ASP A O 1
ATOM 664 N N . TRP A 1 82 ? -0.723 3.974 13.186 1.00 93.75 82 TRP A N 1
ATOM 665 C CA . TRP A 1 82 ? -0.881 4.401 11.809 1.00 93.75 82 TRP A CA 1
ATOM 666 C C . TRP A 1 82 ? -2.160 5.209 11.597 1.00 93.75 82 TRP A C 1
ATOM 668 O O . TRP A 1 82 ? -3.156 5.040 12.293 1.00 93.75 82 TRP A O 1
ATOM 678 N N . GLY A 1 83 ? -2.148 6.086 10.603 1.00 92.94 83 GLY A N 1
ATOM 679 C CA . GLY A 1 83 ? -3.309 6.856 10.178 1.00 92.94 83 GLY A CA 1
ATOM 680 C C . GLY A 1 83 ? -3.253 7.179 8.693 1.00 92.94 83 GLY A C 1
ATOM 681 O O . GLY A 1 83 ? -2.271 6.890 8.009 1.00 92.94 83 GLY A O 1
ATOM 682 N N . ILE A 1 84 ? -4.318 7.796 8.192 1.00 91.50 84 ILE A N 1
ATOM 683 C CA . ILE A 1 84 ? -4.445 8.189 6.789 1.00 91.50 84 ILE A CA 1
ATOM 684 C C . ILE A 1 84 ? -4.080 9.670 6.650 1.00 91.50 84 ILE A C 1
ATOM 686 O O . ILE A 1 84 ? -4.446 10.491 7.490 1.00 91.50 84 ILE A O 1
ATOM 690 N N . THR A 1 85 ? -3.365 10.023 5.584 1.00 90.38 85 THR A N 1
ATOM 691 C CA . THR A 1 85 ? -3.080 11.415 5.223 1.00 90.38 85 THR A CA 1
ATOM 692 C C . THR A 1 85 ? -3.366 11.683 3.749 1.00 90.38 85 THR A C 1
ATOM 694 O O . THR A 1 85 ? -3.278 10.787 2.903 1.00 90.38 85 THR A O 1
ATOM 697 N N . PHE A 1 86 ? -3.678 12.942 3.450 1.00 86.31 86 PHE A N 1
ATOM 698 C CA . PHE A 1 86 ? -3.933 13.444 2.106 1.00 86.31 86 PHE A CA 1
ATOM 699 C C . PHE A 1 86 ? -2.872 14.482 1.756 1.00 86.31 86 PHE A C 1
ATOM 701 O O . PHE A 1 86 ? -2.704 15.478 2.460 1.00 86.31 86 PHE A O 1
ATOM 708 N N . CYS A 1 87 ? -2.159 14.255 0.657 1.00 79.38 87 CYS A N 1
ATOM 709 C CA . CYS A 1 87 ? -1.278 15.262 0.084 1.00 79.38 87 CYS A CA 1
ATOM 710 C C . CYS A 1 87 ? -2.063 16.087 -0.938 1.00 79.38 87 CYS A C 1
ATOM 712 O O . CYS A 1 87 ? -2.744 15.532 -1.801 1.00 79.38 87 CYS A O 1
ATOM 714 N N . GLU A 1 88 ? -1.969 17.413 -0.844 1.00 81.62 88 GLU A N 1
ATOM 715 C CA . GLU A 1 88 ? -2.624 18.317 -1.789 1.00 81.62 88 GLU A CA 1
ATOM 716 C C . GLU A 1 88 ? -2.206 17.991 -3.233 1.00 81.62 88 GLU A C 1
ATOM 718 O O . GLU A 1 88 ? -1.024 17.819 -3.533 1.00 81.62 88 GLU A O 1
ATOM 723 N N . GLY A 1 89 ? -3.193 17.869 -4.124 1.00 81.88 89 GLY A N 1
ATOM 724 C CA . GLY A 1 89 ? -2.985 17.502 -5.527 1.00 81.88 89 GLY A CA 1
ATOM 725 C C . GLY A 1 89 ? -2.906 15.995 -5.803 1.00 81.88 89 GLY A C 1
ATOM 726 O O . GLY A 1 89 ? -2.875 15.603 -6.970 1.00 81.88 89 GLY A O 1
ATOM 727 N N . GLU A 1 90 ? -2.924 15.139 -4.779 1.00 82.75 90 GLU A N 1
ATOM 728 C CA . GLU A 1 90 ? -2.972 13.686 -4.956 1.00 82.75 90 GLU A CA 1
ATOM 729 C C . GLU A 1 90 ? -4.402 13.146 -4.914 1.00 82.75 90 GLU A C 1
ATOM 731 O O . GLU A 1 90 ? -5.244 13.606 -4.148 1.00 82.75 90 GLU A O 1
ATOM 736 N N . ARG A 1 91 ? -4.678 12.141 -5.755 1.00 81.25 91 ARG A N 1
ATOM 737 C CA . ARG A 1 91 ? -5.992 11.477 -5.807 1.00 81.25 91 ARG A CA 1
ATOM 738 C C . ARG A 1 91 ? -6.122 10.336 -4.806 1.00 81.25 91 ARG A C 1
ATOM 740 O O . ARG A 1 91 ? -7.233 9.969 -4.456 1.00 81.25 91 ARG A O 1
ATOM 747 N N . LEU A 1 92 ? -5.003 9.737 -4.414 1.00 86.19 92 LEU A N 1
ATOM 748 C CA . LEU A 1 92 ? -4.975 8.591 -3.517 1.00 86.19 92 LEU A CA 1
ATOM 749 C C . LEU A 1 92 ? -4.338 8.992 -2.198 1.00 86.19 92 LEU A C 1
ATOM 751 O O . LEU A 1 92 ? -3.415 9.805 -2.149 1.00 86.19 92 LEU A O 1
ATOM 755 N N . TRP A 1 93 ? -4.856 8.398 -1.137 1.00 89.94 93 TRP A N 1
ATOM 756 C CA . TRP A 1 93 ? -4.384 8.599 0.216 1.00 89.94 93 TRP A CA 1
ATOM 757 C C . TRP A 1 93 ? -3.061 7.871 0.453 1.00 89.94 93 TRP A C 1
ATOM 759 O O . TRP A 1 93 ? -2.668 6.952 -0.273 1.00 89.94 93 TRP A O 1
ATOM 769 N N . ARG A 1 94 ? -2.368 8.306 1.500 1.00 92.56 94 ARG A N 1
ATOM 770 C CA . ARG A 1 94 ? -1.141 7.693 2.004 1.00 92.56 94 ARG A CA 1
ATOM 771 C C . ARG A 1 94 ? -1.358 7.271 3.448 1.00 92.56 94 ARG A C 1
ATOM 773 O O . ARG A 1 94 ? -2.229 7.807 4.133 1.00 92.56 94 ARG A O 1
ATOM 780 N N . LEU A 1 95 ? -0.534 6.350 3.918 1.00 92.19 95 LEU A N 1
ATOM 781 C CA . LEU A 1 95 ? -0.462 5.995 5.323 1.00 92.19 95 LEU A CA 1
ATOM 782 C C . LEU A 1 95 ? 0.665 6.771 5.989 1.00 92.19 95 LEU A C 1
ATOM 784 O O . LEU A 1 95 ? 1.726 6.981 5.403 1.00 92.19 95 LEU A O 1
ATOM 788 N N . MET A 1 96 ? 0.443 7.176 7.228 1.00 92.12 96 MET A N 1
ATOM 789 C CA . MET A 1 96 ? 1.502 7.600 8.133 1.00 92.12 96 MET A CA 1
ATOM 790 C C . MET A 1 96 ? 1.558 6.635 9.300 1.00 92.12 96 MET A C 1
ATOM 792 O O . MET A 1 96 ? 0.510 6.187 9.741 1.00 92.12 96 MET A O 1
ATOM 796 N N . GLY A 1 97 ? 2.738 6.345 9.824 1.00 90.19 97 GLY A N 1
ATOM 797 C CA . GLY A 1 97 ? 2.874 5.612 11.078 1.00 90.19 97 GLY A CA 1
ATOM 798 C C . GLY A 1 97 ? 4.323 5.301 11.400 1.00 90.19 97 GLY A C 1
ATOM 799 O O . GLY A 1 97 ? 5.230 5.620 10.629 1.00 90.19 97 GLY A O 1
ATOM 800 N N . ASP A 1 98 ? 4.538 4.682 12.545 1.00 89.06 98 ASP A N 1
ATOM 801 C CA . ASP A 1 98 ? 5.868 4.417 13.063 1.00 89.06 98 ASP A CA 1
ATOM 802 C C . ASP A 1 98 ? 6.299 3.011 12.623 1.00 89.06 98 ASP A C 1
ATOM 804 O O . ASP A 1 98 ? 5.650 2.017 12.978 1.00 89.06 98 ASP A O 1
ATOM 808 N N . PRO A 1 99 ? 7.352 2.888 11.796 1.00 84.94 99 PRO A N 1
ATOM 809 C CA . PRO A 1 99 ? 7.786 1.587 11.321 1.00 84.94 99 PRO A CA 1
ATOM 810 C C . PRO A 1 99 ? 8.427 0.788 12.458 1.00 84.94 99 PRO A C 1
ATOM 812 O O . PRO A 1 99 ? 9.275 1.275 13.201 1.00 84.94 99 PRO A O 1
ATOM 815 N N . TYR A 1 100 ? 8.032 -0.474 12.570 1.00 77.62 100 TYR A N 1
ATOM 816 C CA . TYR A 1 100 ? 8.503 -1.430 13.562 1.00 77.62 100 TYR A CA 1
ATOM 817 C C . TYR A 1 100 ? 8.837 -2.759 12.878 1.00 77.62 100 TYR A C 1
ATOM 819 O O . TYR A 1 100 ? 8.166 -3.146 11.923 1.00 77.62 100 TYR A O 1
ATOM 827 N N . HIS A 1 101 ? 9.866 -3.462 13.366 1.00 65.81 101 HIS A N 1
ATOM 828 C CA . HIS A 1 101 ? 10.373 -4.702 12.756 1.00 65.81 101 HIS A CA 1
ATOM 829 C C . HIS A 1 101 ? 10.534 -4.595 11.233 1.00 65.81 101 HIS A C 1
ATOM 831 O O . HIS A 1 101 ? 9.927 -5.333 10.462 1.00 65.81 101 HIS A O 1
ATOM 837 N N . ALA A 1 102 ? 11.370 -3.660 10.787 1.00 60.50 102 ALA A N 1
ATOM 838 C CA . ALA A 1 102 ? 11.762 -3.584 9.391 1.00 60.50 102 ALA A CA 1
ATOM 839 C C . ALA A 1 102 ? 12.729 -4.749 9.082 1.00 60.50 102 ALA A C 1
ATOM 841 O O . ALA A 1 102 ? 13.942 -4.573 9.079 1.00 60.50 102 ALA A O 1
ATOM 842 N N . ALA A 1 103 ? 12.204 -5.965 8.874 1.00 52.47 103 ALA A N 1
ATOM 843 C CA . ALA A 1 103 ? 12.999 -7.114 8.411 1.00 52.47 103 ALA A CA 1
ATOM 844 C C . ALA A 1 103 ? 13.674 -6.822 7.054 1.00 52.47 103 ALA A C 1
ATOM 846 O O . ALA A 1 103 ? 14.723 -7.371 6.721 1.00 52.47 103 ALA A O 1
ATOM 847 N N . ARG A 1 104 ? 13.112 -5.865 6.312 1.00 59.12 104 ARG A N 1
ATOM 848 C CA . ARG A 1 104 ? 13.717 -5.194 5.169 1.00 59.12 104 ARG A CA 1
ATOM 849 C C . ARG A 1 104 ? 14.126 -3.779 5.569 1.00 59.12 104 ARG A C 1
ATOM 851 O O . ARG A 1 104 ? 13.294 -3.061 6.116 1.00 59.12 104 ARG A O 1
ATOM 858 N N . GLU A 1 105 ? 15.348 -3.350 5.243 1.00 56.38 105 GLU A N 1
ATOM 859 C CA . GLU A 1 105 ? 15.737 -1.939 5.379 1.00 56.38 105 GLU A CA 1
ATOM 860 C C . GLU A 1 105 ? 14.671 -1.056 4.713 1.00 56.38 105 GLU A C 1
ATOM 862 O O . GLU A 1 105 ? 14.363 -1.236 3.532 1.00 56.38 105 GLU A O 1
ATOM 867 N N . LEU A 1 106 ? 14.083 -0.142 5.490 1.00 63.03 106 LEU A N 1
ATOM 868 C CA . LEU A 1 106 ? 13.257 0.965 5.016 1.00 63.03 106 LEU A CA 1
ATOM 869 C C . LEU A 1 106 ? 14.179 2.177 4.881 1.00 63.03 106 LEU A C 1
ATOM 871 O O . LEU A 1 106 ? 14.362 2.925 5.845 1.00 63.03 106 LEU A O 1
ATOM 875 N N . PRO A 1 107 ? 14.833 2.367 3.730 1.00 56.50 107 PRO A N 1
ATOM 876 C CA . PRO A 1 107 ? 15.941 3.294 3.651 1.00 56.50 107 PRO A CA 1
ATOM 877 C C . PRO A 1 107 ? 15.398 4.722 3.731 1.00 56.50 107 PRO A C 1
ATOM 879 O O . PRO A 1 107 ? 14.454 5.084 3.027 1.00 56.50 107 PRO A O 1
ATOM 882 N N . GLY A 1 108 ? 15.983 5.527 4.617 1.00 58.28 108 GLY A N 1
ATOM 883 C CA . GLY A 1 108 ? 15.544 6.898 4.881 1.00 58.28 108 GLY A CA 1
ATOM 884 C C . GLY A 1 108 ? 14.566 7.057 6.047 1.00 58.28 108 GLY A C 1
ATOM 885 O O . GLY A 1 108 ? 14.199 8.190 6.344 1.00 58.28 108 GLY A O 1
ATOM 886 N N . VAL A 1 109 ? 14.179 5.977 6.734 1.00 62.72 109 VAL A N 1
ATOM 887 C CA . VAL A 1 109 ? 13.503 6.090 8.033 1.00 62.72 109 VAL A CA 1
ATOM 888 C C . VAL A 1 109 ? 14.551 6.054 9.138 1.00 62.72 109 VAL A C 1
ATOM 890 O O . VAL A 1 109 ? 15.235 5.051 9.323 1.00 62.72 109 VAL A O 1
ATOM 893 N N . VAL A 1 110 ? 14.686 7.160 9.865 1.00 62.03 110 VAL A N 1
ATOM 894 C CA . VAL A 1 110 ? 15.456 7.194 11.113 1.00 62.03 110 VAL A CA 1
ATOM 895 C C . VAL A 1 110 ? 14.573 6.654 12.237 1.00 62.03 110 VAL A C 1
ATOM 897 O O . VAL A 1 110 ? 13.393 6.998 12.298 1.00 62.03 110 VAL A O 1
ATOM 900 N N . ASP A 1 111 ? 15.130 5.838 13.133 1.00 60.75 111 ASP A N 1
ATOM 901 C CA . ASP A 1 111 ? 14.414 5.360 14.322 1.00 60.75 111 ASP A CA 1
ATOM 902 C C . ASP A 1 111 ? 13.716 6.520 15.055 1.00 60.75 111 ASP A C 1
ATOM 904 O O . ASP A 1 111 ? 14.317 7.561 15.332 1.00 60.75 111 ASP A O 1
ATOM 908 N N . GLY A 1 112 ? 12.426 6.341 15.349 1.00 65.25 112 GLY A N 1
ATOM 909 C CA . GLY A 1 112 ? 11.581 7.366 15.970 1.00 65.25 112 GLY A CA 1
ATOM 910 C C . GLY A 1 112 ? 10.963 8.383 15.001 1.00 65.25 112 GLY A C 1
ATOM 911 O O . GLY A 1 112 ? 10.305 9.315 15.459 1.00 65.25 112 GLY A O 1
ATOM 912 N N . GLN A 1 113 ? 11.145 8.231 13.684 1.00 76.44 113 GLN A N 1
ATOM 913 C CA . GLN A 1 113 ? 10.425 9.024 12.686 1.00 76.44 113 GLN A CA 1
ATOM 914 C C . GLN A 1 113 ? 9.183 8.302 12.167 1.00 76.44 113 GLN A C 1
ATOM 916 O O . GLN A 1 113 ? 9.243 7.153 11.729 1.00 76.44 113 GLN A O 1
ATOM 921 N N . THR A 1 114 ? 8.073 9.036 12.121 1.00 84.31 114 THR A N 1
ATOM 922 C CA . THR A 1 114 ? 6.858 8.604 11.434 1.00 84.31 114 THR A CA 1
ATOM 923 C C . THR A 1 114 ? 7.118 8.548 9.928 1.00 84.31 114 THR A C 1
ATOM 925 O O . THR A 1 114 ? 7.409 9.559 9.284 1.00 84.31 114 THR A O 1
ATOM 928 N N . LEU A 1 115 ? 7.000 7.354 9.354 1.00 86.56 115 LEU A N 1
ATOM 929 C CA . LEU A 1 115 ? 7.043 7.128 7.916 1.00 86.56 115 LEU A CA 1
ATOM 930 C C . LEU A 1 115 ? 5.741 7.634 7.293 1.00 86.56 115 LEU A C 1
ATOM 932 O O . LEU A 1 115 ? 4.663 7.268 7.746 1.00 86.56 115 LEU A O 1
ATOM 936 N N . CYS A 1 116 ? 5.840 8.390 6.200 1.00 88.56 116 CYS A N 1
ATOM 937 C CA . CYS A 1 116 ? 4.730 8.609 5.274 1.00 88.56 116 CYS A CA 1
ATOM 938 C C . CYS A 1 116 ? 4.926 7.710 4.047 1.00 88.56 116 CYS A C 1
ATOM 940 O O . CYS A 1 116 ? 5.989 7.730 3.414 1.00 88.56 116 CYS A O 1
ATOM 942 N N . THR A 1 117 ? 3.935 6.878 3.728 1.00 89.00 117 THR A N 1
ATOM 943 C CA . THR A 1 117 ? 4.016 5.958 2.595 1.00 89.00 117 THR A CA 1
ATOM 944 C C . THR A 1 117 ? 3.886 6.685 1.260 1.00 89.00 117 THR A C 1
ATOM 946 O O . THR A 1 117 ? 3.601 7.884 1.188 1.00 89.00 117 THR A O 1
ATOM 949 N N . MET A 1 118 ? 4.083 5.950 0.164 1.00 89.44 118 MET A N 1
ATOM 950 C CA . MET A 1 118 ? 3.521 6.384 -1.110 1.00 89.44 118 MET A CA 1
ATOM 951 C C . MET A 1 118 ? 2.003 6.164 -1.105 1.00 89.44 118 MET A C 1
ATOM 953 O O . MET A 1 118 ? 1.436 5.667 -0.129 1.00 89.44 118 MET A O 1
ATOM 957 N N . GLN A 1 119 ? 1.346 6.554 -2.195 1.00 92.12 119 GLN A N 1
ATOM 958 C CA . GLN A 1 119 ? -0.080 6.308 -2.396 1.00 92.12 119 GLN A CA 1
ATOM 959 C C . GLN A 1 119 ? -0.407 4.830 -2.185 1.00 92.12 119 GLN A C 1
ATOM 961 O O . GLN A 1 119 ? 0.292 3.964 -2.719 1.00 92.12 119 GLN A O 1
ATOM 966 N N . VAL A 1 120 ? -1.457 4.553 -1.415 1.00 94.06 120 VAL A N 1
ATOM 967 C CA . VAL A 1 120 ? -1.933 3.185 -1.224 1.00 94.06 120 VAL A CA 1
ATOM 968 C C . VAL A 1 120 ? -2.648 2.718 -2.481 1.00 94.06 120 VAL A C 1
ATOM 970 O O . VAL A 1 120 ? -3.520 3.399 -3.018 1.00 94.06 120 VAL A O 1
ATOM 973 N N . LEU A 1 121 ? -2.234 1.551 -2.967 1.00 96.00 121 LEU A N 1
ATOM 974 C CA . LEU A 1 121 ? -2.702 0.960 -4.219 1.00 96.00 121 LEU A CA 1
ATOM 975 C C . LEU A 1 121 ? -3.548 -0.290 -3.973 1.00 96.00 121 LEU A C 1
ATOM 977 O O . LEU A 1 121 ? -4.408 -0.610 -4.793 1.00 96.00 121 LEU A O 1
ATOM 981 N N . ALA A 1 122 ? -3.342 -0.955 -2.834 1.00 97.00 122 ALA A N 1
ATOM 982 C CA . ALA A 1 122 ? -4.223 -1.993 -2.320 1.00 97.00 122 ALA A CA 1
ATOM 983 C C . ALA A 1 122 ? -4.241 -1.987 -0.785 1.00 97.00 122 ALA A C 1
ATOM 985 O O . ALA A 1 122 ? -3.220 -1.697 -0.162 1.00 97.00 122 ALA A O 1
ATOM 986 N N . ILE A 1 123 ? -5.375 -2.329 -0.184 1.00 96.31 123 ILE A N 1
ATOM 987 C CA . ILE A 1 123 ? -5.515 -2.556 1.261 1.00 96.31 123 ILE A CA 1
ATOM 988 C C . ILE A 1 123 ? -6.561 -3.642 1.500 1.00 96.31 123 ILE A C 1
ATOM 990 O O . ILE A 1 123 ? -7.487 -3.774 0.693 1.00 96.31 123 ILE A O 1
ATOM 994 N N . ASP A 1 124 ? -6.417 -4.422 2.565 1.00 95.62 124 ASP A N 1
ATOM 995 C CA . ASP A 1 124 ? -7.504 -5.293 3.005 1.00 95.62 124 ASP A CA 1
ATOM 996 C C . ASP A 1 124 ? -8.590 -4.554 3.805 1.00 95.62 124 ASP A C 1
ATOM 998 O O . ASP A 1 124 ? -8.389 -3.432 4.272 1.00 95.62 124 ASP A O 1
ATOM 1002 N N . ASP A 1 125 ? -9.762 -5.174 3.909 1.00 93.44 125 ASP A N 1
ATOM 1003 C CA . ASP A 1 125 ? -10.952 -4.645 4.580 1.00 93.44 125 ASP A CA 1
ATOM 1004 C C . ASP A 1 125 ? -10.861 -4.665 6.111 1.00 93.44 125 ASP A C 1
ATOM 1006 O O . ASP A 1 125 ? -11.500 -3.847 6.776 1.00 93.44 125 ASP A O 1
ATOM 1010 N N . GLU A 1 126 ? -10.053 -5.561 6.674 1.00 93.50 126 GLU A N 1
ATOM 1011 C CA . GLU A 1 126 ? -9.773 -5.652 8.110 1.00 93.50 126 GLU A CA 1
ATOM 1012 C C . GLU A 1 126 ? -8.645 -4.706 8.562 1.00 93.50 126 GLU A C 1
ATOM 1014 O O . GLU A 1 126 ? -8.356 -4.603 9.756 1.00 93.50 126 GLU A O 1
ATOM 1019 N N . PHE A 1 127 ? -8.032 -3.980 7.625 1.00 93.94 127 PHE A N 1
ATOM 1020 C CA . PHE A 1 127 ? -6.838 -3.166 7.821 1.00 93.94 127 PHE A CA 1
ATOM 1021 C C . PHE A 1 127 ? -5.677 -3.940 8.471 1.00 93.94 127 PHE A C 1
ATOM 1023 O O . PHE A 1 127 ? -5.005 -3.407 9.352 1.00 93.94 127 PHE A O 1
ATOM 1030 N N . ALA A 1 128 ? -5.414 -5.179 8.048 1.00 95.25 128 ALA A N 1
ATOM 1031 C CA . ALA A 1 128 ? -4.284 -5.988 8.519 1.00 95.25 128 ALA A CA 1
ATOM 1032 C C . ALA A 1 128 ? -2.974 -5.709 7.751 1.00 95.25 128 ALA A C 1
ATOM 1034 O O . ALA A 1 128 ? -1.869 -5.840 8.293 1.00 95.25 128 ALA A O 1
ATOM 1035 N N . TRP A 1 129 ? -3.068 -5.301 6.490 1.00 96.50 129 TRP A N 1
ATOM 1036 C CA . TRP A 1 129 ? -1.973 -4.970 5.597 1.00 96.50 129 TRP A CA 1
ATOM 1037 C C . TRP A 1 129 ? -2.408 -3.963 4.528 1.00 96.50 129 TRP A C 1
ATOM 1039 O O . TRP A 1 129 ? -3.562 -3.875 4.120 1.00 96.50 129 TRP A O 1
ATOM 1049 N N . ALA A 1 130 ? -1.434 -3.213 4.023 1.00 96.44 130 ALA A N 1
ATOM 1050 C CA . ALA A 1 130 ? -1.588 -2.331 2.874 1.00 96.44 130 ALA A CA 1
ATOM 1051 C C . ALA A 1 130 ? -0.433 -2.528 1.897 1.00 96.44 130 ALA A C 1
ATOM 1053 O O . ALA A 1 130 ? 0.619 -3.065 2.244 1.00 96.44 130 ALA A O 1
ATOM 1054 N N . ARG A 1 131 ? -0.606 -2.062 0.664 1.00 95.75 131 ARG A N 1
ATOM 1055 C CA . ARG A 1 131 ? 0.430 -2.079 -0.361 1.00 95.75 131 ARG A CA 1
ATOM 1056 C C . ARG A 1 131 ? 0.528 -0.748 -1.084 1.00 95.75 131 ARG A C 1
ATOM 1058 O O . ARG A 1 131 ? -0.456 -0.248 -1.629 1.00 95.75 131 ARG A O 1
ATOM 1065 N N . ASP A 1 132 ? 1.749 -0.233 -1.159 1.00 93.38 132 ASP A N 1
ATOM 1066 C CA . ASP A 1 132 ? 2.114 0.872 -2.039 1.00 93.38 132 ASP A CA 1
ATOM 1067 C 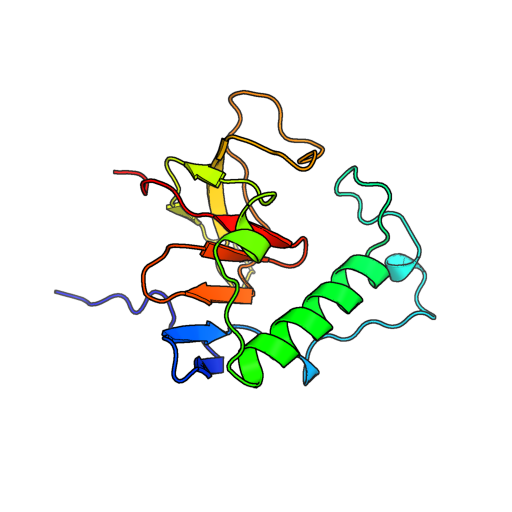C . ASP A 1 132 ? 3.019 0.376 -3.186 1.00 93.38 132 ASP A C 1
ATOM 1069 O O . ASP A 1 132 ? 3.193 -0.825 -3.420 1.00 93.38 132 ASP A O 1
ATOM 1073 N N . ARG A 1 133 ? 3.607 1.312 -3.934 1.00 89.94 133 ARG A N 1
ATOM 1074 C CA . ARG A 1 133 ? 4.569 1.002 -5.002 1.00 89.94 133 ARG A CA 1
ATOM 1075 C C . ARG A 1 133 ? 5.772 0.162 -4.537 1.00 89.94 133 ARG A C 1
ATOM 1077 O O . ARG A 1 133 ? 6.310 -0.613 -5.323 1.00 89.94 133 ARG A O 1
ATOM 1084 N N . ARG A 1 134 ? 6.249 0.374 -3.313 1.00 86.00 134 ARG A N 1
ATOM 1085 C CA . ARG A 1 134 ? 7.503 -0.177 -2.777 1.00 86.00 134 ARG A CA 1
ATOM 1086 C C . ARG A 1 134 ? 7.310 -1.574 -2.199 1.00 86.00 134 ARG A C 1
ATOM 1088 O O . ARG A 1 134 ? 8.257 -2.364 -2.211 1.00 86.00 134 ARG A O 1
ATOM 1095 N N . GLY A 1 135 ? 6.107 -1.888 -1.728 1.00 91.00 135 GLY A N 1
ATOM 1096 C CA . GLY A 1 135 ? 5.776 -3.214 -1.227 1.00 91.00 135 GLY A CA 1
ATOM 1097 C C . GLY A 1 135 ? 4.575 -3.237 -0.292 1.00 91.00 135 GLY A C 1
ATOM 1098 O O . GLY A 1 135 ? 3.827 -2.265 -0.180 1.00 91.00 135 GLY A O 1
ATOM 1099 N N . PHE A 1 136 ? 4.410 -4.384 0.363 1.00 93.88 136 PHE A N 1
ATOM 1100 C CA . PHE A 1 136 ? 3.444 -4.572 1.438 1.00 93.88 136 PHE A CA 1
ATOM 1101 C C . PHE A 1 136 ? 3.944 -3.967 2.756 1.00 93.88 136 PHE A C 1
ATOM 1103 O O . PHE A 1 136 ? 5.149 -3.879 3.001 1.00 93.88 136 PHE A O 1
ATOM 1110 N N . TYR A 1 137 ? 2.987 -3.612 3.602 1.00 92.50 137 TYR A N 1
ATOM 1111 C CA . TYR A 1 137 ? 3.142 -3.221 4.994 1.00 92.50 137 TYR A CA 1
ATOM 1112 C C . TYR A 1 137 ? 2.114 -3.993 5.797 1.00 92.50 137 TYR A C 1
ATOM 1114 O O . TYR A 1 137 ? 0.959 -4.065 5.387 1.00 92.50 137 TYR A O 1
ATOM 1122 N N . ARG A 1 138 ? 2.505 -4.505 6.956 1.00 94.00 138 ARG A N 1
ATOM 1123 C CA . ARG A 1 138 ? 1.545 -4.936 7.969 1.00 94.00 138 ARG A CA 1
ATOM 1124 C C . ARG A 1 138 ? 1.065 -3.716 8.731 1.00 94.00 138 ARG A C 1
ATOM 1126 O O . ARG A 1 138 ? 1.863 -2.840 9.058 1.00 94.00 138 ARG A O 1
ATOM 1133 N N . LEU A 1 139 ? -0.216 -3.661 9.036 1.00 94.12 139 LEU A N 1
ATOM 1134 C CA . LEU A 1 139 ? -0.806 -2.583 9.809 1.00 94.12 139 LEU A CA 1
ATOM 1135 C C . LEU A 1 139 ? -0.968 -3.058 11.252 1.00 94.12 139 LEU A C 1
ATOM 1137 O O . LEU A 1 139 ? -1.558 -4.098 11.531 1.00 94.12 139 LEU A O 1
ATOM 1141 N N . GLY A 1 140 ? -0.334 -2.334 12.173 1.00 92.62 140 GLY A N 1
ATOM 1142 C CA . GLY A 1 140 ? -0.465 -2.572 13.604 1.00 92.62 140 GLY A CA 1
ATOM 1143 C C . GLY A 1 140 ? -1.698 -1.871 14.170 1.00 92.62 140 GLY A C 1
ATOM 1144 O O . GLY A 1 140 ? -2.699 -1.667 13.486 1.00 92.62 140 GLY A O 1
ATOM 1145 N N . GLN A 1 141 ? -1.600 -1.441 15.427 1.00 92.19 141 GLN A N 1
ATOM 1146 C CA . GLN A 1 141 ? -2.637 -0.604 16.027 1.00 92.19 141 GLN A CA 1
ATOM 1147 C C . GLN A 1 141 ? -2.765 0.728 15.258 1.00 92.19 141 GLN A C 1
ATOM 1149 O O . GLN A 1 141 ? -1.734 1.351 14.971 1.00 92.19 141 GLN A O 1
ATOM 1154 N N . PRO A 1 142 ? -3.986 1.169 14.911 1.00 92.00 142 PRO A N 1
ATOM 1155 C CA . PRO A 1 142 ? -4.195 2.501 14.363 1.00 92.00 142 PRO A CA 1
ATOM 1156 C C . PRO A 1 142 ? -3.929 3.560 15.437 1.00 92.00 142 PRO A C 1
ATOM 1158 O O . PRO A 1 142 ? -4.004 3.294 16.639 1.00 92.00 142 PRO A O 1
ATOM 1161 N N . ARG A 1 143 ? -3.626 4.780 15.000 1.00 89.00 143 ARG A N 1
ATOM 1162 C CA . ARG A 1 143 ? -3.535 5.952 15.868 1.00 89.00 143 ARG A CA 1
ATOM 1163 C C . ARG A 1 143 ? -4.912 6.232 16.483 1.00 89.00 143 ARG A C 1
ATOM 1165 O O . ARG A 1 143 ? -5.920 6.169 15.780 1.00 89.00 143 ARG A O 1
ATOM 1172 N N . ALA A 1 144 ? -4.923 6.521 17.785 1.00 76.88 144 ALA A N 1
ATOM 1173 C CA . ALA A 1 144 ? -6.121 6.905 18.537 1.00 76.88 144 ALA A CA 1
ATOM 1174 C C . ALA A 1 144 ? -6.691 8.265 18.104 1.00 76.88 144 ALA A C 1
ATOM 1176 O O . ALA A 1 144 ? -5.892 9.136 17.679 1.00 76.88 144 ALA A O 1
#

pLDDT: mean 84.19, std 13.41, range [35.44, 97.62]

Radius of gyration: 15.06 Å; chains: 1; bounding box: 43×34×41 Å

Secondary structure (DSSP, 8-state):
-----TTTT-SEE-TTSPEESS-GGG----TTSGGGTSB-SSSSS-BHHHHHHHHHHHHHHHHTT----TTTTTTSPEEEEEEEE--TT-SS-EEEEEEE--SS--TT--TTPPEEEEE--EE-TTSSEEE-SS-EEEE-SBP-

Foldseek 3Di:
DDPPPLQPQFPDADPQQKTFNDALVRLDQDPVDPQQVDCVPQPDPHGLSVLSVVVSVVRHCVVVPDDQDCVNAVQAWEFEQKDWDDDPPDPAIWMWGATDNNSDDRPPDDHPDIDTGPGWRMAGPVRQWTADSNGIYGYDYYND

Sequence (144 aa):
MFEIDLFEHRLKTTARGVHLFMLAGEVRADPAIRYWRDPSGNGNSRTAGDEMRDLRRDLARLEDGWWPDEEDLADVPILKDWGITFCEGERLWRLMGDPYHAARELPGVVDGQTLCTMQVLAIDDEFAWARDRRGFYRLGQPRA